Protein AF-J9GU88-F1 (afdb_monomer_lite)

InterPro domains:
  IPR025381 Domain of unknown function DUF4296 [PF14129] (1-71)

Foldseek 3Di:
DLVLVLQLLLQLLVLVPDPPVCSVVSNVVSNVVSCVVVVHDPVRVVVVVVVCLVVVVVVVVSVVVSLVVLVVVPPDDDDDDPPPQPPPPDDDPPDDDQDDDGSDDRAHPNDHPDDDDDRDDDPDD

Radius of gyration: 17.47 Å; chains: 1; bounding box: 37×50×31 Å

Structure (mmCIF, N/CA/C/O backbone):
data_AF-J9GU88-F1
#
_entry.id   AF-J9GU88-F1
#
loop_
_atom_site.group_PDB
_atom_site.id
_atom_site.type_symbol
_atom_site.label_atom_id
_atom_site.label_alt_id
_atom_site.label_comp_id
_atom_site.label_asym_id
_atom_site.label_entity_id
_atom_site.label_seq_id
_atom_site.pdbx_PDB_ins_code
_atom_site.Cartn_x
_atom_site.Cartn_y
_atom_site.Cartn_z
_atom_site.occupancy
_atom_site.B_iso_or_equiv
_atom_site.auth_seq_id
_atom_site.auth_comp_id
_atom_site.auth_asym_id
_atom_site.auth_atom_id
_atom_site.pdbx_PDB_model_num
ATOM 1 N N . MET A 1 1 ? -4.009 -4.934 11.576 1.00 87.19 1 MET A N 1
ATOM 2 C CA . MET A 1 1 ? -3.953 -4.318 10.230 1.00 87.19 1 MET A CA 1
ATOM 3 C C . MET A 1 1 ? -2.533 -3.955 9.822 1.00 87.19 1 MET A C 1
ATOM 5 O O . MET A 1 1 ? -2.165 -4.237 8.698 1.00 87.19 1 MET A O 1
ATOM 9 N N . GLU A 1 2 ? -1.731 -3.355 10.700 1.00 85.25 2 GLU A N 1
ATOM 10 C CA . GLU A 1 2 ? -0.339 -2.985 10.400 1.00 85.25 2 GLU A CA 1
ATOM 11 C C . GLU A 1 2 ? 0.496 -4.119 9.778 1.00 85.25 2 GLU A C 1
ATOM 13 O O . GLU A 1 2 ? 1.086 -3.913 8.725 1.00 85.25 2 GLU A O 1
ATOM 18 N N . ASP A 1 3 ? 0.449 -5.332 10.340 1.00 87.50 3 ASP A N 1
ATOM 19 C CA . ASP A 1 3 ? 1.148 -6.499 9.775 1.00 87.50 3 ASP A CA 1
ATOM 20 C C . ASP A 1 3 ? 0.658 -6.889 8.378 1.00 87.50 3 ASP A C 1
ATOM 22 O O . ASP A 1 3 ? 1.451 -7.247 7.512 1.00 87.50 3 ASP A O 1
ATOM 26 N N . VAL A 1 4 ? -0.654 -6.783 8.153 1.00 90.25 4 VAL A N 1
ATOM 27 C CA . VAL A 1 4 ? -1.271 -7.069 6.855 1.00 90.25 4 VAL A CA 1
ATOM 28 C C . VAL A 1 4 ? -0.781 -6.062 5.823 1.00 90.25 4 VAL A C 1
ATOM 30 O O . VAL A 1 4 ? -0.386 -6.466 4.739 1.00 90.25 4 VAL A O 1
ATOM 33 N N . LEU A 1 5 ? -0.776 -4.766 6.154 1.00 87.06 5 LEU A N 1
ATOM 34 C CA . LEU A 1 5 ? -0.310 -3.710 5.251 1.00 87.06 5 LEU A CA 1
ATOM 35 C C . LEU A 1 5 ? 1.189 -3.819 4.968 1.00 87.06 5 LEU A C 1
ATOM 37 O O . LEU A 1 5 ? 1.604 -3.631 3.828 1.00 87.06 5 LEU A O 1
ATOM 41 N N . TYR A 1 6 ? 1.989 -4.173 5.974 1.00 85.56 6 TYR A N 1
ATOM 42 C CA . TYR A 1 6 ? 3.417 -4.421 5.801 1.00 85.56 6 TYR A CA 1
ATOM 43 C C . TYR A 1 6 ? 3.673 -5.517 4.751 1.00 85.56 6 TYR A C 1
ATOM 45 O O . TYR A 1 6 ? 4.331 -5.269 3.739 1.00 85.56 6 TYR A O 1
ATOM 53 N N . ASP A 1 7 ? 3.093 -6.706 4.938 1.00 84.94 7 ASP A N 1
ATOM 54 C CA . ASP A 1 7 ? 3.261 -7.837 4.017 1.00 84.94 7 ASP A CA 1
ATOM 55 C C . ASP A 1 7 ? 2.600 -7.584 2.650 1.00 84.94 7 ASP A C 1
ATOM 57 O O . ASP A 1 7 ? 3.137 -7.963 1.603 1.00 84.94 7 ASP A O 1
ATOM 61 N N . TYR A 1 8 ? 1.447 -6.910 2.644 1.00 88.62 8 TYR A N 1
ATOM 62 C CA . TYR A 1 8 ? 0.736 -6.509 1.432 1.00 88.62 8 TYR A CA 1
ATOM 63 C C . TYR A 1 8 ? 1.600 -5.619 0.554 1.00 88.62 8 TYR A C 1
ATOM 65 O O . TYR A 1 8 ? 1.712 -5.854 -0.646 1.00 88.62 8 TYR A O 1
ATOM 73 N N . HIS A 1 9 ? 2.253 -4.616 1.138 1.00 82.94 9 HIS A N 1
ATOM 74 C CA . HIS A 1 9 ? 3.182 -3.835 0.358 1.00 82.94 9 HIS A CA 1
ATOM 75 C C . HIS A 1 9 ? 4.348 -4.718 -0.060 1.00 82.94 9 HIS A C 1
ATOM 77 O O . HIS A 1 9 ? 4.599 -4.770 -1.260 1.00 82.94 9 HIS A O 1
ATOM 83 N N . ILE A 1 10 ? 5.001 -5.470 0.848 1.00 83.31 10 ILE A N 1
ATOM 84 C CA . ILE A 1 10 ? 6.242 -6.230 0.544 1.00 83.31 10 ILE A CA 1
ATOM 85 C C . ILE A 1 10 ? 6.051 -7.071 -0.707 1.00 83.31 10 ILE A C 1
ATOM 87 O O . ILE A 1 10 ? 6.902 -7.099 -1.592 1.00 83.31 10 ILE A O 1
ATOM 91 N N . THR A 1 11 ? 4.889 -7.700 -0.810 1.00 82.56 11 THR A N 1
ATOM 92 C CA . THR A 1 11 ? 4.496 -8.502 -1.959 1.00 82.56 11 THR A CA 1
ATOM 93 C C . THR A 1 11 ? 4.273 -7.710 -3.251 1.00 82.56 11 THR A C 1
ATOM 95 O O . THR A 1 11 ? 4.639 -8.204 -4.317 1.00 82.56 11 THR A O 1
ATOM 98 N N . GLN A 1 12 ? 3.769 -6.475 -3.195 1.00 81.56 12 GLN A N 1
ATOM 99 C CA . GLN A 1 12 ? 3.745 -5.557 -4.342 1.00 81.56 12 GLN A CA 1
ATOM 100 C C . GLN A 1 12 ? 5.156 -5.176 -4.812 1.00 81.56 12 GLN A C 1
ATOM 102 O O . GLN A 1 12 ? 5.420 -5.216 -6.013 1.00 81.56 12 GLN A O 1
ATOM 107 N N . GLY A 1 13 ? 6.081 -4.879 -3.891 1.00 76.50 13 GLY A N 1
ATOM 108 C CA . GLY A 1 13 ? 7.502 -4.698 -4.228 1.00 76.50 13 GLY A CA 1
ATOM 109 C C . GLY A 1 13 ? 8.131 -5.969 -4.811 1.00 76.50 13 GLY A C 1
ATOM 110 O O . GLY A 1 13 ? 8.909 -5.922 -5.761 1.00 76.50 13 GLY A O 1
ATOM 111 N N . LEU A 1 14 ? 7.731 -7.115 -4.254 1.00 76.06 14 LEU A N 1
ATOM 112 C CA . LEU A 1 14 ? 7.851 -8.483 -4.768 1.00 76.06 14 LEU A CA 1
ATOM 113 C C . LEU A 1 14 ? 7.636 -8.564 -6.279 1.00 76.06 14 LEU A C 1
ATOM 115 O O . LEU A 1 14 ? 8.500 -8.968 -7.062 1.00 76.06 14 LEU A O 1
ATOM 119 N N . ALA A 1 15 ? 6.417 -8.196 -6.658 1.00 75.56 15 ALA A N 1
ATOM 120 C CA . ALA A 1 15 ? 5.915 -8.321 -8.010 1.00 75.56 15 ALA A CA 1
ATOM 121 C C . ALA A 1 15 ? 6.524 -7.288 -8.965 1.00 75.56 15 ALA A C 1
ATOM 123 O O . ALA A 1 15 ? 6.793 -7.634 -10.111 1.00 75.56 15 ALA A O 1
ATOM 124 N N . SER A 1 16 ? 6.791 -6.057 -8.518 1.00 74.62 16 SER A N 1
ATOM 125 C CA . SER A 1 16 ? 7.296 -4.981 -9.388 1.00 74.62 16 SER A CA 1
ATOM 126 C C . SER A 1 16 ? 8.720 -5.207 -9.909 1.00 74.62 16 SER A C 1
ATOM 128 O O . SER A 1 16 ? 9.089 -4.658 -10.942 1.00 74.62 16 SER A O 1
ATOM 130 N N . GLN A 1 17 ? 9.509 -6.053 -9.242 1.00 74.94 17 GLN A N 1
ATOM 131 C CA . GLN A 1 17 ? 10.852 -6.452 -9.688 1.00 74.94 17 GLN A CA 1
ATOM 132 C C . GLN A 1 17 ? 10.853 -7.539 -10.770 1.00 74.94 17 GLN A C 1
ATOM 134 O O . GLN A 1 17 ? 11.915 -7.945 -11.248 1.00 74.94 17 GLN A O 1
ATOM 139 N N . ARG A 1 18 ? 9.685 -8.088 -11.103 1.00 76.88 18 ARG A N 1
ATOM 140 C CA . ARG A 1 18 ? 9.544 -9.201 -12.044 1.00 76.88 18 ARG A CA 1
ATOM 141 C C . ARG A 1 18 ? 9.332 -8.672 -13.467 1.00 76.88 18 ARG A C 1
ATOM 143 O O . ARG A 1 18 ? 8.981 -7.506 -13.636 1.00 76.88 18 ARG A O 1
ATOM 150 N N . PRO A 1 19 ? 9.545 -9.505 -14.504 1.00 78.62 19 PRO A N 1
ATOM 151 C CA . PRO A 1 19 ? 9.300 -9.104 -15.889 1.00 78.62 19 PRO A CA 1
ATOM 152 C C . PRO A 1 19 ? 7.890 -8.528 -16.069 1.00 78.62 19 PRO A C 1
ATOM 154 O O . PRO A 1 19 ? 6.942 -9.084 -15.507 1.00 78.62 19 PRO A O 1
ATOM 157 N N . SER A 1 20 ? 7.754 -7.460 -16.864 1.00 73.25 20 SER A N 1
ATOM 158 C CA . SER A 1 20 ? 6.516 -6.675 -17.043 1.00 73.25 20 SER A CA 1
ATOM 159 C C . SER A 1 20 ? 5.269 -7.530 -17.255 1.00 73.25 20 SER A C 1
ATOM 161 O O . SER A 1 20 ? 4.240 -7.303 -16.622 1.00 73.25 20 SER A O 1
ATOM 163 N N . ASP A 1 21 ? 5.393 -8.565 -18.079 1.00 78.44 21 ASP A N 1
ATOM 164 C CA . ASP A 1 21 ? 4.284 -9.425 -18.497 1.00 78.44 21 ASP A CA 1
ATOM 165 C C . ASP A 1 21 ? 3.756 -10.292 -17.342 1.00 78.44 21 ASP A C 1
ATOM 167 O O . ASP A 1 21 ? 2.606 -10.727 -17.341 1.00 78.44 21 ASP A O 1
ATOM 171 N N . SER A 1 22 ? 4.590 -10.514 -16.322 1.00 78.69 22 SER A N 1
ATOM 172 C CA . SER A 1 22 ? 4.259 -11.297 -15.130 1.00 78.69 22 SER A CA 1
ATOM 173 C C . SER A 1 22 ? 3.782 -10.449 -13.949 1.00 78.69 22 SER A C 1
ATOM 175 O O . SER A 1 22 ? 3.223 -11.006 -13.003 1.00 78.69 22 SER A O 1
ATOM 177 N N . ILE A 1 23 ? 3.950 -9.119 -13.991 1.00 76.88 23 ILE A N 1
ATOM 178 C CA . ILE A 1 23 ? 3.612 -8.224 -12.871 1.00 76.88 23 ILE A CA 1
ATOM 179 C C . ILE A 1 23 ? 2.136 -8.347 -12.464 1.00 76.88 23 ILE A C 1
ATOM 181 O O . ILE A 1 23 ? 1.892 -8.533 -11.270 1.00 76.88 23 ILE A O 1
ATOM 185 N N . PRO A 1 24 ? 1.139 -8.296 -13.375 1.00 84.31 24 PRO A N 1
ATOM 186 C CA . PRO A 1 24 ? -0.269 -8.352 -12.971 1.00 84.31 24 PRO A CA 1
ATOM 187 C C . PRO A 1 24 ? -0.633 -9.683 -12.305 1.00 84.31 24 PRO A C 1
ATOM 189 O O . PRO A 1 24 ? -1.300 -9.707 -11.270 1.00 84.31 24 PRO A O 1
ATOM 192 N N . PHE A 1 25 ? -0.141 -10.789 -12.870 1.00 89.38 25 PHE A N 1
ATOM 193 C CA . PHE A 1 25 ? -0.370 -12.132 -12.345 1.00 89.38 25 PHE A CA 1
ATOM 194 C C . PHE A 1 25 ? 0.282 -12.323 -10.970 1.00 89.38 25 PHE A C 1
ATOM 196 O O . PHE A 1 25 ? -0.382 -12.738 -10.022 1.00 89.38 25 PHE A O 1
ATOM 203 N N . LEU A 1 26 ? 1.563 -11.967 -10.834 1.00 84.00 26 LEU A N 1
ATOM 204 C CA . LEU A 1 26 ? 2.305 -12.121 -9.583 1.00 84.00 26 LEU A CA 1
ATOM 205 C C . LEU A 1 26 ? 1.791 -11.184 -8.489 1.00 84.00 26 LEU A C 1
ATOM 207 O O . LEU A 1 26 ? 1.704 -11.595 -7.337 1.00 84.00 26 LEU A O 1
ATOM 211 N N . SER A 1 27 ? 1.375 -9.965 -8.843 1.00 85.00 27 SER A N 1
ATOM 212 C CA . SER A 1 27 ? 0.749 -9.036 -7.893 1.00 85.00 27 SER A CA 1
ATOM 213 C C . SER A 1 27 ? -0.534 -9.623 -7.312 1.00 85.00 27 SER A C 1
ATOM 215 O O . SER A 1 27 ? -0.763 -9.537 -6.106 1.00 85.00 27 SER A O 1
ATOM 217 N N . HIS A 1 28 ? -1.364 -10.248 -8.153 1.00 90.25 28 HIS A N 1
ATOM 218 C CA . HIS A 1 28 ? -2.587 -10.900 -7.698 1.00 90.25 28 HIS A CA 1
ATOM 219 C C . HIS A 1 28 ? -2.287 -12.117 -6.816 1.00 90.25 28 HIS A C 1
ATOM 221 O O . HIS A 1 28 ? -2.832 -12.221 -5.718 1.00 90.25 28 HIS A O 1
ATOM 227 N N . LEU A 1 29 ? -1.380 -12.989 -7.267 1.00 91.81 29 LEU A N 1
ATOM 228 C CA . LEU A 1 29 ? -0.988 -14.201 -6.552 1.00 91.81 29 LEU A CA 1
ATOM 229 C C . LEU A 1 29 ? -0.419 -13.887 -5.165 1.00 91.81 29 LEU A C 1
AT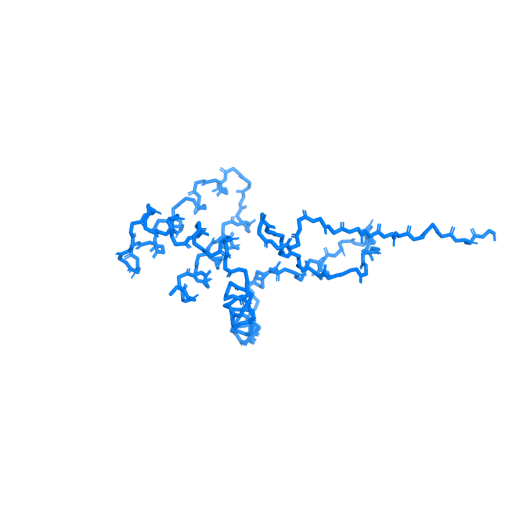OM 231 O O . LEU A 1 29 ? -0.841 -14.472 -4.171 1.00 91.81 29 LEU A O 1
ATOM 235 N N . TYR A 1 30 ? 0.527 -12.951 -5.081 1.00 90.38 30 TYR A N 1
ATOM 236 C CA . TYR A 1 30 ? 1.143 -12.616 -3.804 1.00 90.38 30 TYR A CA 1
ATOM 237 C C . TYR A 1 30 ? 0.169 -11.906 -2.864 1.00 90.38 30 TYR A C 1
ATOM 239 O O . TYR A 1 30 ? 0.160 -12.205 -1.672 1.00 90.38 30 TYR A O 1
ATOM 247 N N . ARG A 1 31 ? -0.705 -11.036 -3.386 1.00 90.62 31 ARG A N 1
ATOM 248 C CA . ARG A 1 31 ? -1.782 -10.437 -2.588 1.00 90.62 31 ARG A CA 1
ATOM 249 C C . ARG A 1 31 ? -2.697 -11.505 -1.990 1.00 90.62 31 ARG A C 1
ATOM 251 O O . ARG A 1 31 ? -3.009 -11.437 -0.805 1.00 90.62 31 ARG A O 1
ATOM 258 N N . GLN A 1 32 ? -3.101 -12.493 -2.788 1.00 92.75 32 GLN A N 1
ATOM 259 C CA . GLN A 1 32 ? -3.926 -13.597 -2.305 1.00 92.75 32 GLN A CA 1
ATOM 260 C C . GLN A 1 32 ? -3.201 -14.402 -1.219 1.00 92.75 32 GLN A C 1
ATOM 262 O O . GLN A 1 32 ? -3.793 -14.688 -0.184 1.00 92.75 32 GLN A O 1
ATOM 267 N N . ALA A 1 33 ? -1.907 -14.680 -1.395 1.00 92.25 33 ALA A N 1
ATOM 268 C CA . ALA A 1 33 ? -1.110 -15.383 -0.392 1.00 92.25 33 ALA A CA 1
ATOM 269 C C . ALA A 1 33 ? -1.032 -14.625 0.950 1.00 92.25 33 ALA A C 1
ATOM 271 O O . ALA A 1 33 ? -1.069 -15.245 2.012 1.00 92.25 33 ALA A O 1
ATOM 272 N N . VAL A 1 34 ? -0.966 -13.287 0.929 1.00 93.62 34 VAL A N 1
ATOM 273 C CA . VAL A 1 34 ? -1.042 -12.466 2.153 1.00 93.62 34 VAL A CA 1
ATOM 274 C C . VAL A 1 34 ? -2.409 -12.615 2.813 1.00 93.62 34 VAL A C 1
ATOM 276 O O . VAL A 1 34 ? -2.494 -12.828 4.020 1.00 93.62 34 VAL A O 1
ATOM 279 N N . PHE A 1 35 ? -3.485 -12.543 2.034 1.00 94.12 35 PHE A N 1
ATOM 280 C CA . PHE A 1 35 ? -4.839 -12.694 2.563 1.00 94.12 35 PHE A CA 1
ATOM 281 C C . PHE A 1 35 ? -5.061 -14.070 3.197 1.00 94.12 35 PHE A C 1
ATOM 283 O O . PHE A 1 35 ? -5.581 -14.152 4.310 1.00 94.12 35 PHE A O 1
ATOM 290 N N . GLU A 1 36 ? -4.568 -15.129 2.557 1.00 93.94 36 GLU A N 1
ATOM 291 C CA . GLU A 1 36 ? -4.581 -16.489 3.101 1.00 93.94 36 GLU A CA 1
ATOM 292 C C . GLU A 1 36 ? -3.751 -16.601 4.388 1.00 93.94 36 GLU A C 1
ATOM 294 O O . GLU A 1 36 ? -4.235 -17.152 5.376 1.00 93.94 36 GLU A O 1
ATOM 299 N N . LYS A 1 37 ? -2.544 -16.016 4.428 1.00 94.31 37 LYS A N 1
ATOM 300 C CA . LYS A 1 37 ? -1.671 -16.013 5.616 1.00 94.31 37 LYS A CA 1
ATOM 301 C C . LYS A 1 37 ? -2.352 -15.413 6.848 1.00 94.31 37 LYS A C 1
ATOM 303 O O . LYS A 1 37 ? -2.166 -15.918 7.953 1.00 94.31 37 LYS A O 1
ATOM 308 N N . TYR A 1 38 ? -3.110 -14.333 6.669 1.00 92.81 38 TYR A N 1
ATOM 309 C CA . TYR A 1 38 ? -3.795 -13.634 7.760 1.00 92.81 38 TYR A CA 1
ATOM 310 C C . TYR A 1 38 ? -5.257 -14.065 7.944 1.00 92.81 38 TYR A C 1
ATOM 312 O O . TYR A 1 38 ? -5.925 -13.551 8.840 1.00 92.81 38 TYR A O 1
ATOM 320 N N . GLY A 1 39 ? -5.756 -15.002 7.129 1.00 93.81 39 GLY A N 1
ATOM 321 C CA . GLY A 1 39 ? -7.137 -15.482 7.189 1.00 93.81 39 GLY A CA 1
ATOM 322 C C . GLY A 1 39 ? -8.178 -14.393 6.915 1.00 93.81 39 GLY A C 1
ATOM 323 O O . GLY A 1 39 ? -9.262 -14.430 7.494 1.00 93.81 39 GLY A O 1
ATOM 324 N N . ILE A 1 40 ? -7.847 -13.407 6.077 1.00 93.38 40 ILE A N 1
ATOM 325 C CA . ILE A 1 40 ? -8.726 -12.275 5.758 1.00 93.38 40 ILE A CA 1
ATOM 326 C C . ILE A 1 40 ? -9.325 -12.425 4.362 1.00 93.38 40 ILE A C 1
ATOM 328 O O . ILE A 1 40 ? -8.641 -12.815 3.418 1.00 93.38 40 ILE A O 1
ATOM 332 N N . ALA A 1 41 ? -10.601 -12.075 4.206 1.00 93.00 41 ALA A N 1
ATOM 333 C CA . ALA A 1 41 ? -11.193 -11.944 2.883 1.00 93.00 41 ALA A CA 1
ATOM 334 C C . ALA A 1 41 ? -10.805 -10.597 2.262 1.00 93.00 41 ALA A C 1
ATOM 336 O O . ALA A 1 41 ? -10.673 -9.588 2.959 1.00 93.00 41 ALA A O 1
ATOM 337 N N . GLN A 1 42 ? -10.703 -10.552 0.931 1.00 89.31 42 GLN A N 1
ATOM 338 C CA . GLN A 1 42 ? -10.445 -9.298 0.218 1.00 89.31 42 GLN A CA 1
ATOM 339 C C . GLN A 1 42 ? -11.497 -8.225 0.558 1.00 89.31 42 GLN A C 1
ATOM 341 O O . GLN A 1 42 ? -11.142 -7.077 0.790 1.00 89.31 42 GLN A O 1
ATOM 346 N N . ALA A 1 43 ? -12.773 -8.606 0.676 1.00 93.19 43 ALA A N 1
ATOM 347 C CA . ALA A 1 43 ? -13.849 -7.677 1.029 1.00 93.19 43 ALA A CA 1
ATOM 348 C C . ALA A 1 43 ? -13.671 -7.042 2.423 1.00 93.19 43 ALA A C 1
ATOM 350 O O . ALA A 1 43 ? -13.983 -5.866 2.613 1.00 93.19 43 ALA A O 1
ATOM 351 N N . ASP A 1 44 ? -13.141 -7.792 3.394 1.00 91.12 44 ASP A N 1
ATOM 352 C CA . ASP A 1 44 ? -12.883 -7.282 4.747 1.00 91.12 44 ASP A CA 1
ATOM 353 C C . ASP A 1 44 ? -11.686 -6.327 4.765 1.00 91.12 44 ASP A C 1
ATOM 355 O O . ASP A 1 44 ? -11.693 -5.311 5.472 1.00 91.12 44 ASP A O 1
ATOM 359 N N . PHE A 1 45 ? -10.668 -6.625 3.953 1.00 91.88 45 PHE A N 1
ATOM 360 C CA . PHE A 1 45 ? -9.546 -5.722 3.725 1.00 91.88 45 PHE A CA 1
ATOM 361 C C . PHE A 1 45 ? -10.010 -4.412 3.076 1.00 91.88 45 PHE A C 1
ATOM 363 O O . PHE A 1 45 ? -9.717 -3.338 3.603 1.00 91.88 45 PHE A O 1
ATOM 370 N N . ASP A 1 46 ? -10.796 -4.493 2.001 1.00 89.69 46 ASP A N 1
ATOM 371 C CA . ASP A 1 46 ? -11.315 -3.330 1.274 1.00 89.69 46 ASP A CA 1
ATOM 372 C C . ASP A 1 46 ? -12.176 -2.446 2.192 1.00 89.69 46 ASP A C 1
ATOM 374 O O . ASP A 1 46 ? -11.952 -1.238 2.293 1.00 89.69 46 ASP A O 1
ATOM 378 N N . ARG A 1 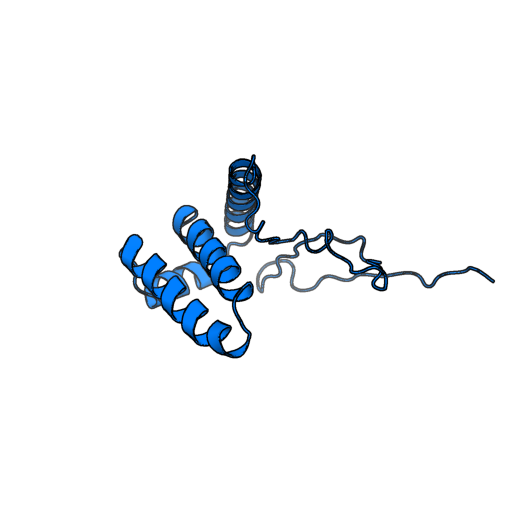47 ? -13.076 -3.049 2.980 1.00 91.38 47 ARG A N 1
ATOM 379 C CA . ARG A 1 47 ? -13.884 -2.335 3.985 1.00 91.38 47 ARG A CA 1
ATOM 380 C C . ARG A 1 47 ? -13.028 -1.642 5.044 1.00 91.38 47 ARG A C 1
ATOM 382 O O . ARG A 1 47 ? -13.349 -0.541 5.498 1.00 91.38 47 ARG A O 1
ATOM 389 N N . SER A 1 48 ? -11.941 -2.280 5.466 1.00 90.50 48 SER A N 1
ATOM 390 C CA . SER A 1 48 ? -11.011 -1.671 6.413 1.00 90.50 48 SER A CA 1
ATOM 391 C C . SER A 1 48 ? -10.294 -0.474 5.784 1.00 90.50 48 SER A C 1
ATOM 393 O O . SER A 1 48 ? -10.168 0.570 6.424 1.00 90.50 48 SER A O 1
ATOM 395 N N . MET A 1 49 ? -9.882 -0.583 4.518 1.00 88.25 49 MET A N 1
ATOM 396 C CA . MET A 1 49 ? -9.264 0.515 3.770 1.00 88.25 49 MET A CA 1
ATOM 397 C C . MET A 1 49 ? -10.213 1.699 3.566 1.00 88.25 49 MET A C 1
ATOM 399 O O . MET A 1 49 ? -9.785 2.844 3.717 1.00 88.25 49 MET A O 1
ATOM 403 N N . GLU A 1 50 ? -11.503 1.458 3.322 1.00 90.31 50 GLU A N 1
ATOM 404 C CA . GLU A 1 50 ? -12.519 2.519 3.283 1.00 90.31 50 GLU A CA 1
ATOM 405 C C . GLU A 1 50 ? -12.618 3.279 4.612 1.00 90.31 50 GLU A C 1
ATOM 407 O O . GLU A 1 50 ? -12.741 4.508 4.630 1.00 90.31 50 GLU A O 1
ATOM 412 N N . TRP A 1 51 ? -12.542 2.564 5.738 1.00 89.88 51 TRP A N 1
ATOM 413 C CA . TRP A 1 51 ? -12.537 3.192 7.056 1.00 89.88 51 TRP A CA 1
ATOM 414 C C . TRP A 1 51 ? -11.278 4.042 7.258 1.00 89.88 51 TRP A C 1
ATOM 416 O O . TRP A 1 51 ? -11.386 5.194 7.687 1.00 89.88 51 TRP A O 1
ATOM 426 N N . TYR A 1 52 ? -10.101 3.527 6.887 1.00 84.94 52 TYR A N 1
ATOM 427 C CA . TYR A 1 52 ? -8.833 4.258 6.986 1.00 84.94 52 TYR A CA 1
ATOM 428 C C . TYR A 1 52 ? -8.761 5.480 6.067 1.00 84.94 52 TYR A C 1
ATOM 430 O O . TYR A 1 52 ? -8.179 6.490 6.461 1.00 84.94 52 TYR A O 1
ATOM 438 N N . ALA A 1 53 ? -9.409 5.452 4.900 1.00 78.44 53 ALA A N 1
ATOM 439 C CA . ALA A 1 53 ? -9.514 6.617 4.019 1.00 78.44 53 ALA A CA 1
ATOM 440 C C . ALA A 1 53 ? -10.232 7.806 4.691 1.00 78.44 53 ALA A C 1
ATOM 442 O O . ALA A 1 53 ? -9.978 8.963 4.354 1.00 78.44 53 ALA A O 1
ATOM 443 N N . ARG A 1 54 ? -11.106 7.533 5.670 1.00 84.69 54 ARG A N 1
ATOM 444 C CA . ARG A 1 54 ? -11.778 8.548 6.503 1.00 84.69 54 ARG A CA 1
ATOM 445 C C . ARG A 1 54 ? -11.024 8.860 7.803 1.00 84.69 54 ARG A C 1
ATOM 447 O O . ARG A 1 54 ? -11.318 9.859 8.446 1.00 84.69 54 ARG A O 1
ATOM 454 N N . HIS A 1 55 ? -10.050 8.031 8.172 1.00 86.12 55 HIS A N 1
ATOM 455 C CA . HIS A 1 55 ? -9.287 8.083 9.423 1.00 86.12 55 HIS A CA 1
ATOM 456 C C . HIS A 1 55 ? -7.789 8.173 9.122 1.00 86.12 55 HIS A C 1
ATOM 458 O O . HIS A 1 55 ? -6.973 7.331 9.510 1.00 86.12 55 HIS A O 1
ATOM 464 N N . THR A 1 56 ? -7.432 9.220 8.385 1.00 77.25 56 THR A N 1
ATOM 465 C CA . THR A 1 56 ? -6.091 9.408 7.824 1.00 77.25 56 THR A CA 1
ATOM 466 C C . THR A 1 56 ? -5.002 9.528 8.878 1.00 77.25 56 THR A C 1
ATOM 468 O O . THR A 1 56 ? -3.893 9.058 8.655 1.00 77.25 56 THR A O 1
ATOM 471 N N . SER A 1 57 ? -5.312 10.084 10.052 1.00 79.88 57 SER A N 1
ATOM 472 C CA . SER A 1 57 ? -4.351 10.173 11.158 1.00 79.88 57 SER A CA 1
ATOM 473 C C . SER A 1 57 ? -3.940 8.794 11.687 1.00 79.88 57 SER A C 1
ATOM 475 O O . SER A 1 57 ? -2.772 8.559 11.991 1.00 79.88 57 SER A O 1
ATOM 477 N N . GLN A 1 58 ? -4.887 7.854 11.754 1.00 82.81 58 GLN A N 1
ATOM 478 C CA . GLN A 1 58 ? -4.643 6.476 12.161 1.00 82.81 58 GLN A CA 1
ATOM 479 C C . GLN A 1 58 ? -3.860 5.738 11.076 1.00 82.81 58 GLN A C 1
ATOM 481 O O . GLN A 1 58 ? -2.932 5.000 11.396 1.00 82.81 58 GLN A O 1
ATOM 486 N N . LEU A 1 59 ? -4.202 5.978 9.806 1.00 80.62 59 LEU A N 1
ATOM 487 C CA . LEU A 1 59 ? -3.482 5.412 8.670 1.00 80.62 59 LEU A CA 1
ATOM 488 C C . LEU A 1 59 ? -2.026 5.905 8.626 1.00 80.62 59 LEU A C 1
ATOM 490 O O . LEU A 1 59 ? -1.121 5.089 8.493 1.00 80.62 59 LEU A O 1
ATOM 494 N N . SER A 1 60 ? -1.789 7.204 8.838 1.00 77.62 60 SER A N 1
ATOM 495 C CA . SER A 1 60 ? -0.447 7.805 8.888 1.00 77.62 60 SER A CA 1
ATOM 496 C C . SER A 1 60 ? 0.435 7.138 9.943 1.00 77.62 60 SER A C 1
ATOM 498 O O . SER A 1 60 ? 1.533 6.697 9.629 1.00 77.62 60 SER A O 1
ATOM 500 N N . LYS A 1 61 ? -0.075 6.955 11.169 1.00 81.44 61 LYS A N 1
ATOM 501 C CA . LYS A 1 61 ? 0.657 6.274 12.256 1.00 81.44 61 LYS A CA 1
ATOM 502 C C . LYS A 1 61 ? 0.956 4.805 11.969 1.00 81.44 61 LYS A C 1
ATOM 504 O O . LYS A 1 61 ? 1.873 4.233 12.554 1.00 81.44 61 LYS A O 1
ATOM 509 N N . ILE A 1 62 ? 0.122 4.143 11.168 1.00 82.88 62 ILE A N 1
ATOM 510 C CA . ILE A 1 62 ? 0.387 2.772 10.725 1.00 82.88 62 ILE A CA 1
ATOM 511 C C . ILE A 1 62 ? 1.518 2.790 9.695 1.00 82.88 62 ILE A C 1
ATOM 513 O O . ILE A 1 62 ? 2.461 2.022 9.839 1.00 82.88 62 ILE A O 1
ATOM 517 N N . TYR A 1 63 ? 1.471 3.692 8.711 1.00 77.69 63 TYR A N 1
ATOM 518 C CA . TYR A 1 63 ? 2.525 3.807 7.701 1.00 77.69 63 TYR A CA 1
ATOM 519 C C . TYR A 1 63 ? 3.872 4.276 8.262 1.00 77.69 63 TYR A C 1
ATOM 521 O O . TYR A 1 63 ? 4.895 3.809 7.774 1.00 77.69 63 TYR A O 1
ATOM 529 N N . GLU A 1 64 ? 3.893 5.124 9.294 1.00 77.56 64 GLU A N 1
ATOM 530 C CA . GLU A 1 64 ? 5.125 5.477 10.019 1.00 77.56 64 GLU A CA 1
ATOM 531 C C . GLU A 1 64 ? 5.814 4.220 10.561 1.00 77.56 64 GLU A C 1
ATOM 533 O O . GLU A 1 64 ? 6.965 3.954 10.222 1.00 77.56 64 GLU A O 1
ATOM 538 N N . ARG A 1 65 ? 5.080 3.378 11.296 1.00 80.31 65 ARG A N 1
ATOM 539 C CA . ARG A 1 65 ? 5.615 2.133 11.871 1.00 80.31 65 ARG A CA 1
ATOM 540 C C . ARG A 1 65 ? 5.963 1.080 10.818 1.00 80.31 65 ARG A C 1
ATOM 542 O O . ARG A 1 65 ? 6.977 0.395 10.934 1.00 80.31 65 ARG A O 1
ATOM 549 N N . VAL A 1 66 ? 5.161 0.971 9.756 1.00 80.38 66 VAL A N 1
ATOM 550 C CA . VAL A 1 66 ? 5.477 0.121 8.593 1.00 80.38 66 VAL A CA 1
ATOM 551 C C . VAL A 1 66 ? 6.786 0.576 7.944 1.00 80.38 66 VAL A C 1
ATOM 553 O O . VAL A 1 66 ? 7.620 -0.265 7.619 1.00 80.38 66 VAL A O 1
ATOM 556 N N . GLY A 1 67 ? 6.983 1.887 7.785 1.00 68.88 67 GLY A N 1
ATOM 557 C CA . GLY A 1 67 ? 8.200 2.479 7.236 1.00 68.88 67 GLY A CA 1
ATOM 558 C C . GLY A 1 67 ? 9.425 2.251 8.121 1.00 68.88 67 GLY A C 1
ATOM 559 O O . GLY A 1 67 ? 10.467 1.846 7.606 1.00 68.88 67 GLY A O 1
ATOM 560 N N . GLU A 1 68 ? 9.296 2.437 9.437 1.00 76.31 68 GLU A N 1
ATOM 561 C CA . GLU A 1 68 ? 10.346 2.123 10.419 1.00 76.31 68 GLU A CA 1
ATOM 562 C C . GLU A 1 68 ? 10.766 0.655 10.319 1.00 76.31 68 GLU A C 1
ATOM 564 O O . GLU A 1 68 ? 11.934 0.355 10.075 1.00 76.31 68 GLU A O 1
ATOM 569 N N . ARG A 1 69 ? 9.800 -0.265 10.379 1.00 76.06 69 ARG A N 1
ATOM 570 C CA . ARG A 1 69 ? 10.046 -1.709 10.292 1.00 76.06 69 ARG A CA 1
ATOM 571 C C . ARG A 1 69 ? 10.654 -2.127 8.954 1.00 76.06 69 ARG A C 1
ATOM 573 O O . ARG A 1 69 ? 11.480 -3.039 8.898 1.00 76.06 69 ARG A O 1
ATOM 580 N N . LEU A 1 70 ? 10.263 -1.474 7.862 1.00 68.38 70 LEU A N 1
ATOM 581 C CA . LEU A 1 70 ? 10.842 -1.717 6.543 1.00 68.38 70 LEU A CA 1
ATOM 582 C C . LEU A 1 70 ? 12.285 -1.191 6.450 1.00 68.38 70 LEU A C 1
ATOM 584 O O . LEU A 1 70 ? 13.138 -1.807 5.813 1.00 68.38 70 LEU A O 1
ATOM 588 N N . GLY A 1 71 ? 12.571 -0.070 7.114 1.00 61.88 71 GLY A N 1
ATOM 589 C CA . GLY A 1 71 ? 13.920 0.470 7.264 1.00 61.88 71 GLY A CA 1
ATOM 590 C C . GLY A 1 71 ? 14.828 -0.429 8.107 1.00 61.88 71 GLY A C 1
ATOM 591 O O . GLY A 1 71 ? 15.975 -0.655 7.724 1.00 61.88 71 GLY A O 1
ATOM 592 N N . GLU A 1 72 ? 14.308 -0.985 9.204 1.00 59.12 72 GLU A N 1
ATOM 593 C CA . GLU A 1 72 ? 15.027 -1.905 10.098 1.00 59.12 72 GLU A CA 1
ATOM 594 C C . GLU A 1 72 ? 15.290 -3.271 9.452 1.00 59.12 72 GLU A C 1
ATOM 596 O O . GLU A 1 72 ? 16.403 -3.794 9.520 1.00 59.12 72 GLU A O 1
ATOM 601 N N . SER A 1 73 ? 14.301 -3.835 8.755 1.00 51.66 73 SER A N 1
ATOM 602 C CA . SER A 1 73 ? 14.462 -5.086 7.995 1.00 51.66 73 SER A CA 1
ATOM 603 C C . SER A 1 73 ? 15.344 -4.939 6.746 1.00 51.66 73 SER A C 1
ATOM 605 O O . SER A 1 73 ? 15.823 -5.940 6.216 1.00 51.66 73 SER A O 1
ATOM 607 N N . GLY A 1 74 ? 15.621 -3.703 6.310 1.00 45.97 74 GLY A N 1
ATOM 608 C CA . GLY A 1 74 ? 16.588 -3.364 5.261 1.00 4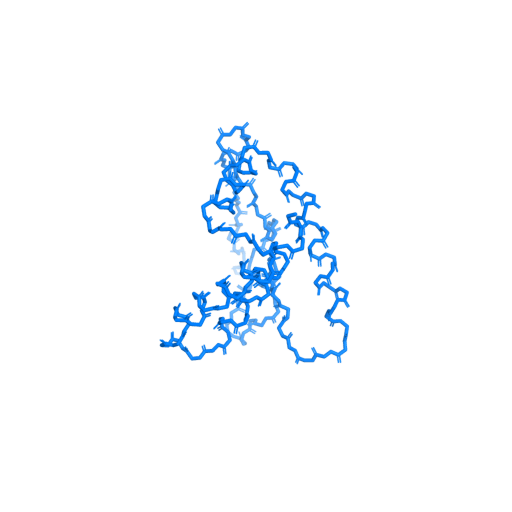5.97 74 GLY A CA 1
ATOM 609 C C . GLY A 1 74 ? 18.058 -3.368 5.711 1.00 45.97 74 GLY A C 1
ATOM 610 O O . GLY A 1 74 ? 18.940 -3.035 4.914 1.00 45.97 74 GLY A O 1
ATOM 611 N N . GLY A 1 75 ? 18.349 -3.733 6.963 1.00 38.09 75 GLY A N 1
ATOM 612 C CA . GLY A 1 75 ? 19.706 -3.990 7.434 1.00 38.09 75 GLY A CA 1
ATOM 613 C C . GLY A 1 75 ? 20.294 -5.274 6.831 1.00 38.09 75 GLY A C 1
ATOM 614 O O . GLY A 1 75 ? 19.876 -6.376 7.169 1.00 38.09 75 GLY A O 1
ATOM 615 N N . SER A 1 76 ? 21.334 -5.121 6.003 1.00 37.94 76 SER A N 1
ATOM 616 C CA . SER A 1 76 ? 22.300 -6.159 5.575 1.00 37.94 76 SER A CA 1
ATOM 617 C C . SER A 1 76 ? 21.986 -7.107 4.403 1.00 37.94 76 SER A C 1
ATOM 619 O O . SER A 1 76 ? 22.785 -8.006 4.144 1.00 37.94 76 SER A O 1
ATOM 621 N N . GLY A 1 77 ? 20.932 -6.912 3.609 1.00 34.53 77 GLY A N 1
ATOM 622 C CA . GLY A 1 77 ? 20.675 -7.796 2.463 1.00 34.53 77 GLY A CA 1
ATOM 623 C C . GLY A 1 77 ? 20.135 -7.069 1.244 1.00 34.53 77 GLY A C 1
ATOM 624 O O . GLY A 1 77 ? 19.029 -6.549 1.271 1.00 34.53 77 GLY A O 1
ATOM 625 N N . SER A 1 78 ? 20.907 -7.057 0.160 1.00 46.09 78 SER A N 1
ATOM 626 C CA . SER A 1 78 ? 20.473 -6.671 -1.187 1.00 46.09 78 SER A CA 1
ATOM 627 C C . SER A 1 78 ? 19.114 -7.301 -1.543 1.00 46.09 78 SER A C 1
ATOM 629 O O . SER A 1 78 ? 19.048 -8.493 -1.831 1.00 46.09 78 SER A O 1
ATOM 631 N N . GLY A 1 79 ? 18.033 -6.516 -1.529 1.00 37.97 79 GLY A N 1
ATOM 632 C CA . GLY A 1 79 ? 16.687 -7.019 -1.809 1.00 37.97 79 GLY A CA 1
ATOM 633 C C . GLY A 1 79 ? 15.598 -6.014 -1.451 1.00 37.97 79 GLY A C 1
ATOM 634 O O . GLY A 1 79 ? 14.992 -6.107 -0.396 1.00 37.97 79 GLY A O 1
ATOM 635 N N . SER A 1 80 ? 15.376 -5.049 -2.342 1.00 42.09 80 SER A N 1
ATOM 636 C CA . SER A 1 80 ? 14.207 -4.162 -2.402 1.00 42.09 80 SER A CA 1
ATOM 637 C C . SER A 1 80 ? 13.670 -3.595 -1.099 1.00 42.09 80 SER A C 1
ATOM 639 O O . SER A 1 80 ? 12.678 -4.047 -0.530 1.00 42.09 80 SER A O 1
ATOM 641 N N . ARG A 1 81 ? 14.237 -2.437 -0.762 1.00 41.59 81 ARG A N 1
ATOM 642 C CA . ARG A 1 81 ? 13.455 -1.356 -0.176 1.00 41.59 81 ARG A CA 1
ATOM 643 C C . ARG A 1 81 ? 12.242 -1.134 -1.069 1.00 41.59 81 ARG A C 1
ATOM 645 O O . ARG A 1 81 ? 12.376 -0.636 -2.185 1.00 41.59 81 ARG A O 1
ATOM 652 N N . MET A 1 82 ? 11.058 -1.493 -0.603 1.00 43.38 82 MET A N 1
ATOM 653 C CA . MET A 1 82 ? 9.889 -0.833 -1.148 1.00 43.38 82 MET A CA 1
ATOM 654 C C . MET A 1 82 ? 9.933 0.601 -0.695 1.00 43.38 82 MET A C 1
ATOM 656 O O . MET A 1 82 ? 9.643 0.940 0.449 1.00 43.38 82 MET A O 1
ATOM 660 N N . ASN A 1 83 ? 10.348 1.440 -1.615 1.00 45.66 83 ASN A N 1
ATOM 661 C CA . ASN A 1 83 ? 10.347 2.864 -1.437 1.00 45.66 83 ASN A CA 1
ATOM 662 C C . ASN A 1 83 ? 8.902 3.369 -1.461 1.00 45.66 83 ASN A C 1
ATOM 664 O O . ASN A 1 83 ? 8.476 4.019 -2.404 1.00 45.66 83 ASN A O 1
ATOM 668 N N . ILE A 1 84 ? 8.133 3.098 -0.405 1.00 43.44 84 ILE A N 1
ATOM 669 C CA . ILE A 1 84 ? 6.936 3.881 -0.107 1.00 43.44 84 ILE A CA 1
ATOM 670 C C . ILE A 1 84 ? 7.459 5.248 0.349 1.00 43.44 84 ILE A C 1
ATOM 672 O O . ILE A 1 84 ? 7.781 5.451 1.516 1.00 43.44 84 ILE A O 1
ATOM 676 N N . GLY A 1 85 ? 7.674 6.138 -0.620 1.00 43.91 85 GLY A N 1
ATOM 677 C CA . GLY A 1 85 ? 8.183 7.498 -0.429 1.00 43.91 85 GLY A CA 1
ATOM 678 C C . GLY A 1 85 ? 9.651 7.713 -0.811 1.00 43.91 85 GLY A C 1
ATOM 679 O O . GLY A 1 85 ? 10.037 8.829 -1.128 1.00 43.91 85 GLY A O 1
ATOM 680 N N . ARG A 1 86 ? 10.500 6.685 -0.877 1.00 44.16 86 ARG A N 1
ATOM 681 C CA . ARG A 1 86 ? 11.942 6.876 -1.138 1.00 44.16 86 ARG A CA 1
ATOM 682 C C . ARG A 1 86 ? 12.343 6.717 -2.616 1.00 44.16 86 ARG A C 1
ATOM 684 O O . ARG A 1 86 ? 13.392 6.155 -2.901 1.00 44.16 86 ARG A O 1
ATOM 691 N N . ASP A 1 87 ? 11.558 7.215 -3.569 1.00 44.94 87 ASP A N 1
ATOM 692 C CA . ASP A 1 87 ? 11.943 7.259 -4.999 1.00 44.94 87 ASP A CA 1
ATOM 693 C C . ASP A 1 87 ? 13.019 8.331 -5.276 1.00 44.94 87 ASP A C 1
ATOM 695 O O . ASP A 1 87 ? 12.873 9.197 -6.132 1.00 44.94 87 ASP A O 1
ATOM 699 N N . GLY A 1 88 ? 14.107 8.311 -4.502 1.00 47.78 88 GLY A N 1
ATOM 700 C CA . GLY A 1 88 ? 15.262 9.197 -4.669 1.00 47.78 88 GLY A CA 1
ATOM 701 C C . GLY A 1 88 ? 16.582 8.476 -4.938 1.00 47.78 88 GLY A C 1
ATOM 702 O O . GLY A 1 88 ? 17.577 9.123 -5.234 1.00 47.78 88 GLY A O 1
ATOM 703 N N . GLU A 1 89 ? 16.634 7.143 -4.870 1.00 50.31 89 GLU A N 1
ATOM 704 C CA . GLU A 1 89 ? 17.910 6.412 -4.936 1.00 50.31 89 GLU A CA 1
ATOM 705 C C . GLU A 1 89 ? 17.921 5.345 -6.039 1.00 50.31 89 GLU A C 1
ATOM 707 O O . GLU A 1 89 ? 18.157 4.167 -5.786 1.00 50.31 89 GLU A O 1
ATOM 712 N N . ARG A 1 90 ? 17.652 5.769 -7.282 1.00 49.69 90 ARG A N 1
ATOM 713 C CA . ARG A 1 90 ? 18.305 5.276 -8.516 1.00 49.69 90 ARG A CA 1
ATOM 714 C C . ARG A 1 90 ? 17.823 6.089 -9.715 1.00 49.69 90 ARG A C 1
ATOM 716 O O . ARG A 1 90 ? 17.205 5.580 -10.645 1.00 49.69 90 ARG A O 1
ATOM 723 N N . LEU A 1 91 ? 18.144 7.377 -9.697 1.00 51.62 91 LEU A N 1
ATOM 724 C CA . LEU A 1 91 ? 18.216 8.132 -10.936 1.00 51.62 91 LEU A CA 1
ATOM 725 C C . LEU A 1 91 ? 19.386 7.534 -11.724 1.00 51.62 91 LEU A C 1
ATOM 727 O O . LEU A 1 91 ? 20.545 7.637 -11.323 1.00 51.62 91 LEU A O 1
ATOM 731 N N . THR A 1 92 ? 19.089 6.816 -12.803 1.00 55.88 92 THR A N 1
ATOM 732 C CA . THR A 1 92 ? 20.089 6.567 -13.844 1.00 55.88 92 THR A CA 1
ATOM 733 C C . THR A 1 92 ? 20.636 7.925 -14.279 1.00 55.88 92 THR A C 1
ATOM 735 O O . THR A 1 92 ? 19.864 8.878 -14.279 1.00 55.88 92 THR A O 1
ATOM 738 N N . SER A 1 93 ? 21.926 8.008 -14.616 1.00 60.47 93 SER A N 1
ATOM 739 C CA . SER A 1 93 ? 22.738 9.230 -14.810 1.00 60.47 93 SER A CA 1
ATOM 740 C C . SER A 1 93 ? 22.086 10.433 -15.527 1.00 60.47 93 SER A C 1
ATOM 742 O O . SER A 1 93 ? 22.590 11.543 -15.394 1.00 60.47 93 SER A O 1
ATOM 744 N N . ASP A 1 94 ? 20.975 10.233 -16.239 1.00 68.62 94 ASP A N 1
ATOM 745 C CA . ASP A 1 94 ? 20.275 11.226 -17.056 1.00 68.62 94 ASP A CA 1
ATOM 746 C C . ASP A 1 94 ? 18.944 11.727 -16.451 1.00 68.62 94 ASP A C 1
ATOM 748 O O . ASP A 1 94 ? 18.173 12.404 -17.128 1.00 68.62 94 ASP A O 1
ATOM 752 N N . THR A 1 95 ? 18.608 11.402 -15.197 1.00 65.81 95 THR A N 1
ATOM 753 C CA . THR A 1 95 ? 17.380 11.901 -14.542 1.00 65.81 95 THR A CA 1
ATOM 754 C C . THR A 1 95 ? 17.722 12.745 -13.315 1.00 65.81 95 THR A C 1
ATOM 756 O O . THR A 1 95 ? 18.526 12.337 -12.486 1.00 65.81 95 THR A O 1
ATOM 759 N N . ALA A 1 96 ? 17.100 13.918 -13.171 1.00 66.81 96 ALA A N 1
ATOM 760 C CA . ALA A 1 96 ? 17.268 14.797 -12.013 1.00 66.81 96 ALA A CA 1
ATOM 761 C C . ALA A 1 96 ? 15.969 14.873 -11.195 1.00 66.81 96 ALA A C 1
ATOM 763 O O . ALA A 1 96 ? 14.902 15.165 -11.736 1.00 66.81 96 ALA A O 1
ATOM 764 N N . GLN A 1 97 ? 16.053 14.633 -9.884 1.00 70.31 97 GLN A N 1
ATOM 765 C CA . GLN A 1 97 ? 14.936 14.839 -8.961 1.00 70.31 97 GLN A CA 1
ATOM 766 C C . GLN A 1 97 ? 14.910 16.300 -8.505 1.00 70.31 97 GLN A C 1
ATOM 768 O O . GLN A 1 97 ? 15.733 16.726 -7.703 1.00 70.31 97 GLN A O 1
ATOM 773 N N . ILE A 1 98 ? 13.939 17.061 -9.010 1.00 76.25 98 ILE A N 1
ATOM 774 C CA . ILE A 1 98 ? 13.727 18.478 -8.656 1.00 76.25 98 ILE A CA 1
ATOM 775 C C . ILE A 1 98 ? 12.695 18.672 -7.532 1.00 76.25 98 ILE A C 1
ATOM 777 O O . ILE A 1 98 ? 12.430 19.794 -7.104 1.00 76.25 98 ILE A O 1
ATOM 781 N N . TRP A 1 99 ? 12.074 17.584 -7.072 1.00 78.94 99 TRP A N 1
ATOM 782 C CA . TRP A 1 99 ? 11.036 17.619 -6.048 1.00 78.94 99 TRP A CA 1
ATOM 783 C C . TRP A 1 99 ? 11.626 17.863 -4.659 1.00 78.94 99 TRP A C 1
ATOM 785 O O . TRP A 1 99 ? 12.494 17.113 -4.220 1.00 78.94 99 TRP A O 1
ATOM 795 N N . GLN A 1 100 ? 11.109 18.874 -3.957 1.00 73.81 100 GLN A N 1
ATOM 796 C CA . GLN A 1 100 ? 11.484 19.180 -2.568 1.00 73.81 100 GLN A CA 1
ATOM 797 C C . GLN A 1 100 ? 10.321 19.067 -1.572 1.00 73.81 100 GLN A C 1
ATOM 799 O O . GLN A 1 100 ? 10.490 19.333 -0.384 1.00 73.81 100 GLN A O 1
ATOM 804 N N . GLY A 1 101 ? 9.125 18.703 -2.040 1.00 72.94 101 GLY A N 1
ATOM 805 C CA . GLY A 1 101 ? 7.980 18.491 -1.163 1.00 72.94 101 GLY A CA 1
ATOM 806 C C . GLY A 1 101 ? 8.058 17.160 -0.403 1.00 72.94 101 GLY A C 1
ATOM 807 O O . GLY A 1 101 ? 8.996 16.378 -0.585 1.00 72.94 101 GLY A O 1
ATOM 808 N N . PRO A 1 102 ? 7.051 16.861 0.433 1.00 71.62 102 PRO A N 1
ATOM 809 C CA . PRO A 1 102 ? 6.939 15.575 1.104 1.00 71.62 102 PRO A CA 1
ATOM 810 C C . PRO A 1 102 ? 6.995 14.424 0.098 1.00 71.62 102 PRO A C 1
ATOM 812 O O . PRO A 1 102 ? 6.425 14.499 -0.992 1.00 71.62 102 PRO A O 1
ATOM 815 N N . GLN A 1 103 ? 7.679 13.355 0.488 1.00 64.81 103 GLN A N 1
ATOM 816 C CA . GLN A 1 103 ? 7.808 12.129 -0.299 1.00 64.81 103 GLN A CA 1
ATOM 817 C C . GLN A 1 103 ? 6.481 11.377 -0.455 1.00 64.81 103 GLN A C 1
ATOM 819 O O . GLN A 1 103 ? 6.241 10.736 -1.474 1.00 64.81 103 GLN A O 1
ATOM 824 N N . THR A 1 104 ? 5.605 11.502 0.541 1.00 64.69 104 THR A N 1
ATOM 825 C CA . THR A 1 104 ? 4.272 10.907 0.548 1.00 64.69 104 THR A CA 1
ATOM 826 C C . THR A 1 104 ? 3.277 11.959 1.016 1.00 64.69 104 THR A C 1
ATOM 828 O O . THR A 1 104 ? 3.511 12.653 2.005 1.00 64.69 104 THR A O 1
ATOM 831 N N . LEU A 1 105 ? 2.154 12.069 0.311 1.00 73.69 105 LEU A N 1
ATOM 832 C CA . LEU A 1 105 ? 1.044 12.950 0.659 1.00 73.69 105 LEU A CA 1
ATOM 833 C C . LEU A 1 105 ? -0.214 12.108 0.823 1.00 73.69 105 LEU A C 1
ATOM 835 O O . LEU A 1 105 ? -0.550 11.309 -0.048 1.00 73.69 105 LEU A O 1
ATOM 839 N N . LEU A 1 106 ? -0.917 12.301 1.936 1.00 72.50 106 LEU A N 1
ATOM 840 C CA . LEU A 1 106 ? -2.154 11.589 2.228 1.00 72.50 106 LEU A CA 1
ATOM 841 C C . LEU A 1 106 ? -3.320 12.578 2.149 1.00 72.50 106 LEU A C 1
ATOM 843 O O . LEU A 1 106 ? -3.493 13.429 3.021 1.00 72.50 106 LEU A O 1
ATOM 847 N N . LEU A 1 107 ? -4.098 12.472 1.072 1.00 82.00 107 LEU A N 1
ATOM 848 C CA . LEU A 1 107 ? -5.279 13.299 0.830 1.00 82.00 107 LEU A CA 1
ATOM 849 C C . LEU A 1 107 ? -6.545 12.569 1.286 1.00 82.00 107 LEU A C 1
ATOM 851 O O . LEU A 1 107 ? -6.626 11.343 1.212 1.00 82.00 107 LEU A O 1
ATOM 855 N N . SER A 1 108 ? -7.551 13.310 1.752 1.00 71.19 108 SER A N 1
ATOM 856 C CA . SER A 1 108 ? -8.839 12.718 2.133 1.00 71.19 108 SER A CA 1
ATOM 857 C C . SER A 1 108 ? -1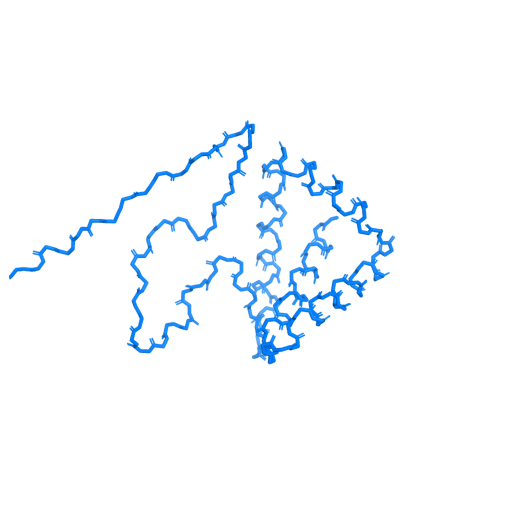0.022 13.645 1.935 1.00 71.19 108 SER A C 1
ATOM 859 O O . SER A 1 108 ? -9.934 14.850 2.162 1.00 71.19 108 SER A O 1
ATOM 861 N N . SER A 1 109 ? -11.171 13.028 1.640 1.00 72.19 109 SER A N 1
ATOM 862 C CA . SER A 1 109 ? -12.450 13.720 1.453 1.00 72.19 109 SER A CA 1
ATOM 863 C C . SER A 1 109 ? -12.926 14.512 2.671 1.00 72.19 109 SER A C 1
ATOM 865 O O . SER A 1 109 ? -13.747 15.413 2.519 1.00 72.19 109 SER A O 1
ATOM 867 N N . GLN A 1 110 ? -12.468 14.148 3.868 1.00 72.56 110 GLN A N 1
ATOM 868 C CA . GLN A 1 110 ? -12.866 14.783 5.127 1.00 72.56 110 GLN A CA 1
ATOM 869 C C . GLN A 1 110 ? -11.742 15.618 5.759 1.00 72.56 110 GLN A C 1
ATOM 871 O O . GLN A 1 110 ? -11.914 16.142 6.854 1.00 72.56 110 GLN A O 1
ATOM 876 N N . GLY A 1 111 ? -10.594 15.737 5.084 1.00 70.06 111 GLY A N 1
ATOM 877 C CA . GLY A 1 111 ? -9.415 16.443 5.577 1.00 70.06 111 GLY A CA 1
ATOM 878 C C . GLY A 1 111 ? -8.786 17.305 4.487 1.00 70.06 111 GLY A C 1
ATOM 879 O O . GLY A 1 111 ? -9.466 18.086 3.824 1.00 70.06 111 GLY A O 1
ATOM 880 N N . VAL A 1 112 ? -7.473 17.177 4.296 1.00 71.12 112 VAL A N 1
ATOM 881 C CA . VAL A 1 112 ? -6.766 17.886 3.222 1.00 71.12 112 VAL A CA 1
ATOM 882 C C . VAL A 1 112 ? -7.127 17.250 1.880 1.00 71.12 112 VAL A C 1
ATOM 884 O O . VAL A 1 112 ? -6.754 16.114 1.595 1.00 71.12 112 VAL A O 1
ATOM 887 N N . GLN A 1 113 ? -7.881 17.991 1.072 1.00 84.19 113 GLN A N 1
ATOM 888 C CA . GLN A 1 113 ? -8.395 17.550 -0.230 1.00 84.19 113 GLN A CA 1
ATOM 889 C C . GLN A 1 113 ? -7.451 17.872 -1.393 1.00 84.19 113 GLN A C 1
ATOM 891 O O . GLN A 1 113 ? -7.552 17.278 -2.461 1.00 84.19 113 GLN A O 1
ATOM 896 N N . HIS A 1 114 ? -6.557 18.841 -1.211 1.00 83.69 114 HIS A N 1
ATOM 897 C CA . HIS A 1 114 ? -5.639 19.289 -2.249 1.00 83.69 114 HIS A CA 1
ATOM 898 C C . HIS A 1 114 ? -4.295 19.680 -1.637 1.00 83.69 114 HIS A C 1
ATOM 900 O O . HIS A 1 114 ? -4.231 20.146 -0.500 1.00 83.69 114 HIS A O 1
ATOM 906 N N . TYR A 1 115 ? -3.226 19.497 -2.408 1.00 85.44 115 TYR A N 1
ATOM 907 C CA . TYR A 1 115 ? -1.875 19.922 -2.064 1.00 85.44 115 TYR A CA 1
ATOM 908 C C . TYR A 1 115 ? -1.339 20.795 -3.199 1.00 85.44 115 TYR A C 1
ATOM 910 O O . TYR A 1 115 ? -1.309 20.360 -4.349 1.00 85.44 115 TYR A O 1
ATOM 918 N N . VAL A 1 116 ? -0.960 22.034 -2.881 1.00 88.88 116 VAL A N 1
ATOM 919 C CA . VAL A 1 116 ? -0.390 22.981 -3.850 1.00 88.88 116 VAL A CA 1
ATOM 920 C C . VAL A 1 116 ? 1.120 22.994 -3.682 1.00 88.88 116 VAL A C 1
ATOM 922 O O . VAL A 1 116 ? 1.618 23.117 -2.565 1.00 88.88 116 VAL A O 1
ATOM 925 N N . PHE A 1 117 ? 1.843 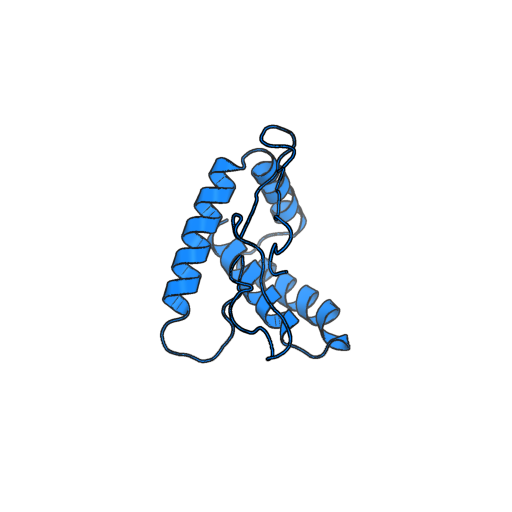22.901 -4.793 1.00 87.19 117 PHE A N 1
ATOM 926 C CA . PHE A 1 117 ? 3.295 23.011 -4.829 1.00 87.19 117 PHE A CA 1
ATOM 927 C C . PHE A 1 117 ? 3.729 23.988 -5.918 1.00 87.19 117 PHE A C 1
ATOM 929 O O . PHE A 1 117 ? 3.018 24.198 -6.901 1.00 87.19 117 PHE A O 1
ATOM 936 N N . GLN A 1 118 ? 4.918 24.560 -5.753 1.00 86.50 118 GLN A N 1
ATOM 937 C CA . GLN A 1 118 ? 5.551 25.413 -6.748 1.00 86.50 118 GLN A CA 1
ATOM 938 C C . GLN A 1 118 ? 7.024 25.028 -6.857 1.00 86.50 118 GLN A C 1
ATOM 940 O O . GLN A 1 118 ? 7.729 24.980 -5.852 1.00 86.50 118 GLN A O 1
ATOM 945 N N . VAL A 1 119 ? 7.479 24.757 -8.080 1.00 83.81 119 VAL A N 1
ATOM 946 C CA . VAL A 1 119 ? 8.897 24.548 -8.389 1.00 83.81 119 VAL A CA 1
ATOM 947 C C . VAL A 1 119 ? 9.351 25.757 -9.207 1.00 83.81 119 VAL A C 1
ATOM 949 O O . VAL A 1 119 ? 8.835 25.948 -10.311 1.00 83.81 119 VAL A O 1
ATOM 952 N N . PRO A 1 120 ? 10.220 26.632 -8.669 1.00 81.06 120 PRO A N 1
ATOM 953 C CA . PRO A 1 120 ? 10.702 27.792 -9.408 1.00 81.06 120 PRO A CA 1
ATOM 954 C C . PRO A 1 120 ? 11.539 27.348 -10.613 1.00 81.06 120 PRO A C 1
ATOM 956 O O . PRO A 1 120 ? 12.239 26.338 -10.552 1.00 81.06 120 PRO A O 1
ATOM 959 N N . ALA A 1 121 ? 11.455 28.105 -1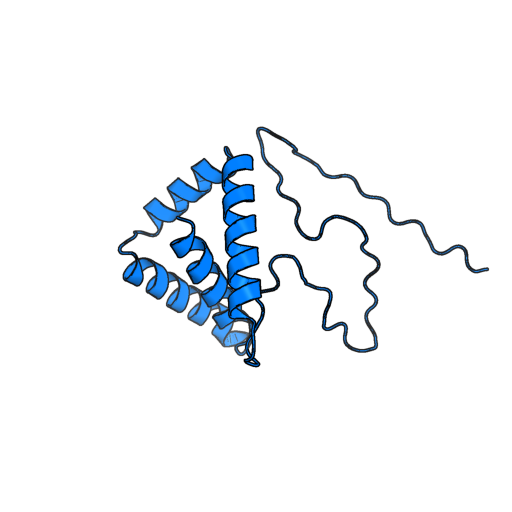1.709 1.00 78.12 121 ALA A N 1
ATOM 960 C CA . ALA A 1 121 ? 12.328 27.899 -12.858 1.00 78.12 121 ALA A CA 1
ATOM 961 C C . ALA A 1 121 ? 13.777 28.255 -12.493 1.00 78.12 121 ALA A C 1
ATOM 963 O O . ALA A 1 121 ? 14.011 29.157 -11.686 1.00 78.12 121 ALA A O 1
ATOM 964 N N . ASP A 1 122 ? 14.732 27.551 -13.098 1.00 72.44 122 ASP A N 1
ATOM 965 C CA . ASP A 1 122 ? 16.150 27.883 -12.984 1.00 72.44 122 ASP A CA 1
ATOM 966 C C . ASP A 1 122 ? 16.394 29.284 -13.572 1.00 72.44 122 ASP A C 1
ATOM 968 O O . ASP A 1 122 ? 15.901 29.611 -14.653 1.00 72.44 122 ASP A O 1
ATOM 972 N N . THR A 1 123 ? 17.098 30.135 -12.827 1.00 75.25 123 THR A N 1
ATOM 973 C CA . THR A 1 123 ? 17.414 31.517 -13.217 1.00 75.25 123 THR A CA 1
ATOM 974 C C . THR A 1 123 ? 18.846 31.668 -13.725 1.00 75.25 123 THR A C 1
ATOM 976 O O . THR A 1 123 ? 19.344 32.792 -13.793 1.00 75.25 123 THR A O 1
ATOM 979 N N . SER A 1 124 ? 19.540 30.572 -14.037 1.00 69.12 124 SER A N 1
ATOM 980 C CA . SER A 1 124 ? 20.848 30.637 -14.688 1.00 69.12 124 SER A CA 1
ATOM 981 C C . SER A 1 124 ? 20.711 31.216 -16.106 1.00 69.12 124 SER A C 1
ATOM 983 O O . SER A 1 124 ? 20.029 30.660 -16.965 1.00 69.12 124 SER A O 1
ATOM 985 N N . TYR A 1 125 ? 21.329 32.382 -16.313 1.00 51.59 125 TYR A N 1
ATOM 986 C CA . TYR A 1 125 ? 21.373 33.152 -17.562 1.00 51.59 125 TYR A CA 1
ATOM 987 C C . TYR A 1 125 ? 22.826 33.331 -18.003 1.00 51.59 125 TYR A C 1
ATOM 989 O O . TYR A 1 125 ? 23.696 33.414 -17.102 1.00 51.59 125 TYR A O 1
#

pLDDT: mean 75.04, std 15.72, range [34.53, 94.31]

Sequence (125 aa):
MEDVLYDYHITQGLASQRPSDSIPFLSHLYRQAVFEKYGIAQADFDRSMEWYARHTSQLSKIYERVGERLGESGGSGSGSRMNIGRDGERLTSDTAQIWQGPQTLLLSSQGVQHYVFQVPADTSY

Secondary structure (DSSP, 8-state):
-HHHHHHHHHHHHHHHTS-GGGHHHHHHHHHHHHHHHHT--HHHHHHHHHHHHH-HHHHHHHHHHHHHHHHHHTSS--S----SS-TTS---TT------S-S-----TTS--------PPP---

Organism: NCBI:txid749906